Protein AF-A0A925HC61-F1 (afdb_monomer_lite)

Structure (mmCIF, N/CA/C/O backbone):
data_AF-A0A925HC61-F1
#
_entry.id   AF-A0A925HC61-F1
#
loop_
_atom_site.group_PDB
_atom_site.id
_atom_site.type_symbol
_atom_site.label_atom_id
_atom_site.label_alt_id
_atom_site.label_comp_id
_atom_site.label_asym_id
_atom_site.label_entity_id
_atom_site.label_seq_id
_atom_site.pdbx_PDB_ins_code
_atom_site.Cartn_x
_atom_site.Cartn_y
_atom_site.Cartn_z
_atom_site.occupancy
_atom_site.B_iso_or_equiv
_atom_site.auth_seq_id
_atom_site.auth_comp_id
_atom_site.auth_asym_id
_atom_site.auth_atom_id
_atom_site.pdbx_PDB_model_num
ATOM 1 N N . ARG A 1 1 ? 0.866 -25.375 -6.361 1.00 42.34 1 ARG A N 1
ATOM 2 C CA . ARG A 1 1 ? 1.553 -24.061 -6.317 1.00 42.34 1 ARG A CA 1
ATOM 3 C C . ARG A 1 1 ? 2.488 -24.009 -7.512 1.00 42.34 1 ARG A C 1
ATOM 5 O O . ARG A 1 1 ? 3.342 -24.878 -7.601 1.00 42.34 1 ARG A O 1
ATOM 12 N N . ASN A 1 2 ? 2.305 -23.061 -8.429 1.00 54.75 2 ASN A N 1
ATOM 13 C CA . ASN A 1 2 ? 2.989 -23.067 -9.730 1.00 54.75 2 ASN A CA 1
ATOM 14 C C . ASN A 1 2 ? 4.408 -22.467 -9.704 1.00 54.75 2 ASN A C 1
ATOM 16 O O . ASN A 1 2 ? 4.951 -22.184 -10.761 1.00 54.75 2 ASN A O 1
ATOM 20 N N . GLY A 1 3 ? 5.022 -22.264 -8.531 1.00 53.22 3 GLY A N 1
ATOM 21 C CA . GLY A 1 3 ? 6.405 -21.770 -8.412 1.00 53.22 3 GLY A CA 1
ATOM 22 C C . GLY A 1 3 ? 6.645 -20.344 -8.931 1.00 53.22 3 GLY A C 1
ATOM 23 O O . GLY A 1 3 ? 7.759 -19.845 -8.822 1.00 53.22 3 GLY A O 1
ATOM 24 N N . VAL A 1 4 ? 5.615 -19.689 -9.469 1.00 61.25 4 VAL A N 1
ATOM 25 C CA . VAL A 1 4 ? 5.619 -18.290 -9.889 1.00 61.25 4 VAL A CA 1
ATOM 26 C C . VAL A 1 4 ? 5.161 -17.454 -8.700 1.00 61.25 4 VAL A C 1
ATOM 28 O O . VAL A 1 4 ? 4.071 -17.681 -8.177 1.00 61.25 4 VAL A O 1
ATOM 31 N N . ILE A 1 5 ? 6.021 -16.538 -8.259 1.00 64.25 5 ILE A N 1
ATOM 32 C CA . ILE A 1 5 ? 5.684 -15.499 -7.283 1.00 64.25 5 ILE A CA 1
ATOM 33 C C . ILE A 1 5 ? 4.901 -14.434 -8.046 1.00 64.25 5 ILE A C 1
ATOM 35 O O . ILE A 1 5 ? 5.462 -13.786 -8.932 1.00 64.25 5 ILE A O 1
ATOM 39 N N . ASP A 1 6 ? 3.622 -14.281 -7.721 1.00 82.25 6 ASP A N 1
ATOM 40 C CA . ASP A 1 6 ? 2.822 -13.143 -8.158 1.00 82.25 6 ASP A CA 1
ATOM 41 C C . ASP A 1 6 ? 2.689 -12.190 -6.970 1.00 82.25 6 ASP A C 1
ATOM 43 O O . ASP A 1 6 ? 1.912 -12.413 -6.044 1.00 82.25 6 ASP A O 1
ATOM 47 N N . SER A 1 7 ? 3.491 -11.124 -6.983 1.00 84.25 7 SER A N 1
ATOM 48 C CA . SER A 1 7 ? 3.537 -10.162 -5.88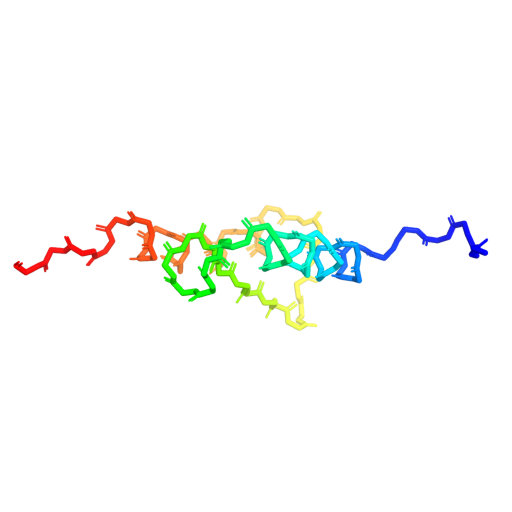2 1.00 84.25 7 SER A CA 1
ATOM 49 C C . SER A 1 7 ? 2.197 -9.461 -5.637 1.00 84.25 7 SER A C 1
ATOM 51 O O . SER A 1 7 ? 2.001 -8.930 -4.545 1.00 84.25 7 SER A O 1
ATOM 53 N N . ILE A 1 8 ? 1.282 -9.442 -6.613 1.00 88.38 8 ILE A N 1
ATOM 54 C CA . ILE A 1 8 ? -0.068 -8.903 -6.427 1.00 88.38 8 ILE A CA 1
ATOM 55 C C . ILE A 1 8 ? -0.890 -9.868 -5.576 1.00 88.38 8 ILE A C 1
ATOM 57 O O . ILE A 1 8 ? -1.374 -9.465 -4.518 1.00 88.38 8 ILE A O 1
ATOM 61 N N . ASP A 1 9 ? -0.994 -11.129 -5.996 1.00 90.56 9 ASP A N 1
ATOM 62 C CA . ASP A 1 9 ? -1.756 -12.152 -5.274 1.00 90.56 9 ASP A CA 1
ATOM 63 C C . ASP A 1 9 ? -1.199 -12.369 -3.862 1.00 90.56 9 ASP A C 1
ATOM 65 O O . ASP A 1 9 ? -1.963 -12.370 -2.896 1.00 90.56 9 ASP A O 1
ATOM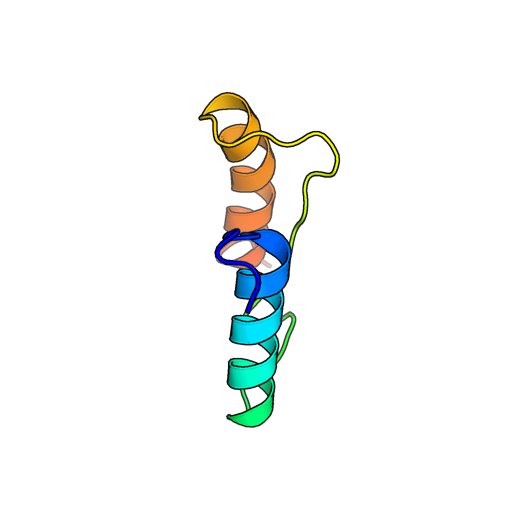 69 N N . ASP A 1 10 ? 0.129 -12.441 -3.717 1.00 91.06 10 ASP A N 1
ATOM 70 C CA . ASP A 1 10 ? 0.782 -12.589 -2.412 1.00 91.06 10 ASP A CA 1
ATOM 71 C C . ASP A 1 10 ? 0.464 -11.402 -1.479 1.00 91.06 10 ASP A C 1
ATOM 73 O O . ASP A 1 10 ? 0.221 -11.591 -0.285 1.00 91.06 10 ASP A O 1
ATOM 77 N N . THR A 1 11 ? 0.418 -10.171 -2.007 1.00 92.94 11 THR A N 1
ATOM 78 C CA . THR A 1 11 ? 0.046 -8.981 -1.218 1.00 92.94 11 THR A CA 1
ATOM 79 C C . THR A 1 11 ? -1.417 -9.044 -0.781 1.00 92.94 11 THR A C 1
ATOM 81 O O . THR A 1 11 ? -1.732 -8.752 0.374 1.00 92.94 11 THR A O 1
ATOM 84 N N . ILE A 1 12 ? -2.317 -9.448 -1.681 1.00 93.88 12 ILE A N 1
ATOM 85 C CA . ILE A 1 12 ? -3.749 -9.581 -1.387 1.00 93.88 12 ILE A CA 1
ATOM 86 C C . ILE A 1 12 ? -3.982 -10.668 -0.330 1.00 93.88 12 ILE A C 1
ATOM 88 O O . ILE A 1 12 ? -4.777 -10.468 0.590 1.00 93.88 12 ILE A O 1
ATOM 92 N N . ASP A 1 13 ? -3.272 -11.791 -0.413 1.00 95.12 13 ASP A N 1
ATOM 93 C CA . ASP A 1 13 ? -3.356 -12.860 0.582 1.00 95.12 13 ASP A CA 1
ATOM 94 C C . ASP A 1 13 ? -2.863 -12.398 1.959 1.00 95.12 13 ASP A C 1
ATOM 96 O O . ASP A 1 13 ? -3.532 -12.651 2.961 1.00 95.12 13 ASP A O 1
ATOM 100 N N . VAL A 1 14 ? -1.775 -11.623 2.032 1.00 95.56 14 VAL A N 1
ATOM 101 C CA . VAL A 1 14 ? -1.336 -11.003 3.296 1.00 95.56 14 VAL A CA 1
ATOM 102 C C . VAL A 1 14 ? -2.415 -10.081 3.870 1.00 95.56 14 VAL A C 1
ATOM 104 O O . VAL A 1 14 ? -2.699 -10.144 5.066 1.00 95.56 14 VAL A O 1
ATOM 107 N N . MET A 1 15 ? -3.060 -9.255 3.044 1.00 97.00 15 MET A N 1
ATOM 108 C CA . MET A 1 15 ? -4.146 -8.388 3.512 1.00 97.00 15 MET A CA 1
ATOM 10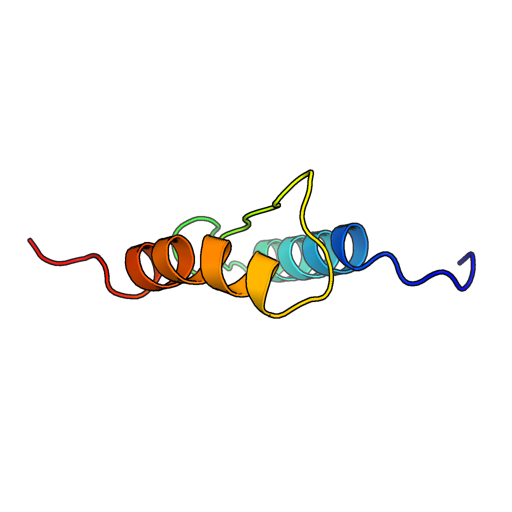9 C C . MET A 1 15 ? -5.346 -9.184 4.028 1.00 97.00 15 MET A C 1
ATOM 111 O O . MET A 1 15 ? -5.917 -8.825 5.056 1.00 97.00 15 MET A O 1
ATOM 115 N N . ARG A 1 16 ? -5.710 -10.293 3.373 1.00 97.19 16 ARG A N 1
ATOM 116 C CA . ARG A 1 16 ? -6.774 -11.193 3.851 1.00 97.19 16 ARG A CA 1
ATOM 117 C C . ARG A 1 16 ? -6.446 -11.775 5.224 1.00 97.19 16 ARG A C 1
ATOM 119 O O . ARG A 1 16 ? -7.311 -11.786 6.098 1.00 97.19 16 ARG A O 1
ATOM 126 N N . GLU A 1 17 ? -5.203 -12.197 5.437 1.00 98.00 17 GLU A N 1
ATOM 127 C CA . GLU A 1 17 ? -4.743 -12.688 6.741 1.00 98.00 17 GLU A CA 1
ATOM 128 C C . GLU A 1 17 ? -4.785 -11.595 7.821 1.00 98.00 17 GLU A C 1
ATOM 130 O O . GLU A 1 17 ? -5.134 -11.865 8.973 1.00 98.00 17 GLU A O 1
ATOM 135 N N . LEU A 1 18 ? -4.479 -10.344 7.465 1.00 97.94 18 LEU A N 1
ATOM 136 C CA . LEU A 1 18 ? -4.604 -9.201 8.372 1.00 97.94 18 LEU A CA 1
ATOM 137 C C . LEU A 1 18 ? -6.074 -8.904 8.714 1.00 97.94 18 LEU A C 1
ATOM 139 O O . LEU A 1 18 ? -6.397 -8.752 9.894 1.00 97.94 18 LEU A O 1
ATOM 143 N N . LEU A 1 19 ? -6.983 -8.919 7.733 1.00 97.88 19 LEU A N 1
ATOM 144 C CA . LEU A 1 19 ? -8.427 -8.783 7.977 1.00 97.88 19 LEU A CA 1
ATOM 145 C C . LEU A 1 19 ? -8.936 -9.870 8.933 1.00 97.88 19 LEU A C 1
ATOM 147 O O . LEU A 1 19 ? -9.648 -9.575 9.891 1.00 97.88 19 LEU A O 1
ATOM 151 N N . ALA A 1 20 ? -8.527 -11.125 8.721 1.00 98.12 20 ALA A N 1
ATOM 152 C CA . ALA A 1 20 ? -8.909 -12.250 9.576 1.00 98.12 20 ALA A CA 1
ATOM 153 C C . ALA A 1 20 ? -8.421 -12.096 11.030 1.00 98.12 20 ALA A C 1
ATOM 155 O O . ALA A 1 20 ? -9.032 -12.634 11.954 1.00 98.12 20 ALA A O 1
ATOM 156 N N . LYS A 1 21 ? -7.341 -11.336 11.247 1.00 98.19 21 LYS A N 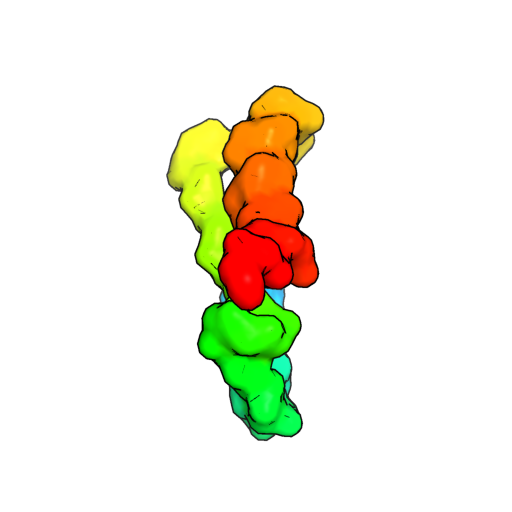1
ATOM 157 C CA . LYS A 1 21 ? -6.797 -10.997 12.571 1.00 98.19 21 LYS A CA 1
ATOM 158 C C . LYS A 1 21 ? -7.424 -9.742 13.191 1.00 98.19 21 LYS A C 1
ATOM 160 O O . LYS A 1 21 ? -7.063 -9.394 14.312 1.00 98.19 21 LYS A O 1
ATOM 165 N N . GLY A 1 22 ? -8.362 -9.090 12.503 1.00 98.00 22 GLY A N 1
ATOM 166 C CA . GLY A 1 22 ? -9.094 -7.923 12.998 1.00 98.00 22 GLY A CA 1
ATOM 167 C C . GLY A 1 22 ? -8.487 -6.568 12.630 1.00 98.00 22 GLY A C 1
ATOM 168 O O . GLY A 1 22 ? -8.964 -5.554 13.135 1.00 98.00 22 GLY A O 1
ATOM 169 N N . TYR A 1 23 ? -7.468 -6.530 11.766 1.00 98.12 23 TYR A N 1
ATOM 170 C CA . TYR A 1 23 ? -6.998 -5.274 11.176 1.00 98.12 23 TYR A CA 1
ATOM 171 C C . TYR A 1 23 ? -8.030 -4.751 10.174 1.00 98.12 23 TYR A C 1
ATOM 173 O O . TYR A 1 23 ? -8.699 -5.531 9.497 1.00 98.12 23 TYR A O 1
ATOM 181 N N . LEU A 1 24 ? -8.163 -3.431 10.073 1.00 96.19 24 LEU A N 1
ATOM 182 C CA . LEU A 1 24 ? -9.176 -2.777 9.252 1.00 96.19 24 LEU A CA 1
ATOM 183 C C . LEU A 1 24 ? -8.553 -2.140 8.009 1.00 96.19 24 LEU A C 1
ATOM 185 O O . LEU A 1 24 ? -7.630 -1.330 8.101 1.00 96.19 24 LEU A O 1
ATOM 189 N N . GLU A 1 25 ? -9.103 -2.457 6.838 1.00 94.44 25 GLU A N 1
ATOM 190 C CA . GLU A 1 25 ? -8.759 -1.765 5.596 1.00 94.44 25 GLU A CA 1
ATOM 191 C C . GLU A 1 25 ? -9.132 -0.274 5.676 1.00 94.44 25 GLU A C 1
ATOM 193 O O . GLU A 1 25 ? -10.134 0.112 6.281 1.00 94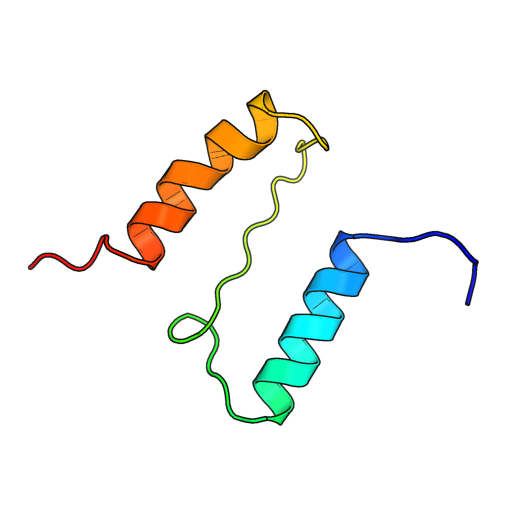.44 25 GLU A O 1
ATOM 198 N N . GLY A 1 26 ? -8.284 0.580 5.110 1.00 91.44 26 GLY A N 1
ATOM 199 C CA . GLY A 1 26 ? -8.382 2.037 5.166 1.00 91.44 26 GLY A CA 1
ATOM 200 C C . GLY A 1 26 ? -7.811 2.644 6.449 1.00 91.44 26 GLY A C 1
ATOM 201 O O . GLY A 1 26 ? -7.258 3.738 6.397 1.00 91.44 26 GLY A O 1
ATOM 202 N N . LYS A 1 27 ? -7.881 1.938 7.585 1.00 92.44 27 LYS A N 1
ATOM 203 C CA . LYS A 1 27 ? -7.324 2.409 8.863 1.00 92.44 27 LYS A CA 1
ATOM 204 C C . LYS A 1 27 ? -5.930 1.852 9.138 1.00 92.44 27 LYS A C 1
ATOM 206 O O . LYS A 1 27 ? -5.001 2.620 9.349 1.00 92.44 27 LYS A O 1
ATOM 211 N N . ASP A 1 28 ? -5.797 0.530 9.158 1.00 95.81 28 ASP A N 1
ATOM 212 C CA . ASP A 1 28 ? -4.562 -0.152 9.554 1.00 95.81 28 ASP A CA 1
ATOM 213 C C . ASP A 1 28 ? -3.732 -0.601 8.341 1.00 95.81 28 ASP A C 1
ATOM 215 O O . ASP A 1 28 ? -2.534 -0.850 8.458 1.00 95.81 28 ASP A O 1
ATOM 219 N N . MET A 1 29 ? -4.358 -0.694 7.164 1.00 95.44 29 MET A N 1
ATOM 220 C CA . MET A 1 29 ? -3.701 -1.033 5.899 1.00 95.44 29 MET A CA 1
ATOM 221 C C . MET A 1 29 ? -4.473 -0.488 4.695 1.00 95.44 29 MET A C 1
ATOM 223 O O . MET A 1 29 ? -5.696 -0.367 4.743 1.00 95.44 29 MET A O 1
ATOM 227 N N . GLN A 1 30 ? -3.773 -0.216 3.593 1.00 94.44 30 GLN A N 1
ATOM 228 C CA . GLN A 1 30 ? -4.365 0.229 2.331 1.00 94.44 30 GLN A CA 1
ATOM 229 C C . GLN A 1 30 ? -3.665 -0.435 1.139 1.00 94.44 30 GLN A C 1
ATOM 231 O O . GLN A 1 30 ? -2.444 -0.596 1.141 1.00 94.44 30 GLN A O 1
ATOM 236 N N . TYR A 1 31 ? -4.440 -0.796 0.112 1.00 95.06 31 TYR A N 1
ATOM 237 C CA . TYR A 1 31 ? -3.928 -1.342 -1.145 1.00 95.06 31 TYR A CA 1
ATOM 238 C C . TYR A 1 31 ? -3.952 -0.296 -2.260 1.00 95.06 31 TYR A C 1
ATOM 240 O O . TYR A 1 31 ? -4.953 0.392 -2.462 1.00 95.06 31 TYR A O 1
ATOM 248 N N . LEU A 1 32 ? -2.861 -0.210 -3.020 1.00 94.00 32 LEU A N 1
ATOM 249 C CA . LEU A 1 32 ? -2.780 0.583 -4.242 1.00 94.00 32 LEU A CA 1
ATOM 250 C C . LEU A 1 32 ? -2.014 -0.211 -5.299 1.00 94.00 32 LEU A C 1
ATOM 252 O O . LEU A 1 32 ? -0.826 -0.486 -5.138 1.00 94.00 32 LEU A O 1
ATOM 256 N N . GLN A 1 33 ? -2.682 -0.527 -6.405 1.00 93.31 33 GLN A N 1
ATOM 257 C CA . GLN A 1 33 ? -2.061 -1.161 -7.561 1.00 93.31 33 GLN A CA 1
ATOM 258 C C . GLN A 1 33 ? -1.867 -0.140 -8.679 1.00 93.31 33 GLN A C 1
ATOM 260 O O . GLN A 1 33 ? -2.813 0.518 -9.109 1.00 93.31 33 GLN A O 1
ATOM 265 N N . LEU A 1 34 ? -0.645 -0.052 -9.200 1.00 92.62 34 LEU A N 1
ATOM 266 C CA . LEU A 1 34 ? -0.376 0.624 -10.464 1.00 92.62 34 LEU A CA 1
ATOM 267 C C . LEU A 1 34 ? -0.484 -0.421 -11.576 1.00 92.62 34 LEU A C 1
ATOM 269 O O . LEU A 1 34 ? 0.387 -1.278 -11.695 1.00 92.62 34 LEU A O 1
ATOM 273 N N . SER A 1 35 ? -1.553 -0.377 -12.375 1.00 89.94 35 SER A N 1
ATOM 274 C CA . SER A 1 35 ? -1.805 -1.362 -13.443 1.00 89.94 35 SER A CA 1
ATOM 275 C C . SER A 1 35 ? -0.707 -1.393 -14.514 1.00 89.94 35 SER A C 1
ATOM 277 O O . SER A 1 35 ? -0.518 -2.406 -15.177 1.00 89.94 35 SER A O 1
ATOM 279 N N . ASP A 1 36 ? 0.012 -0.283 -14.682 1.00 92.50 36 ASP A N 1
ATOM 280 C CA . ASP A 1 36 ? 1.170 -0.124 -15.565 1.00 92.50 36 ASP A CA 1
ATOM 281 C C . ASP A 1 36 ? 2.514 -0.129 -14.808 1.00 92.50 36 ASP A C 1
ATOM 283 O O . ASP A 1 36 ? 3.565 0.139 -15.393 1.00 92.50 36 ASP A O 1
ATOM 287 N N . GLY A 1 37 ? 2.478 -0.396 -13.500 1.00 88.44 37 GLY A N 1
ATOM 288 C CA . GLY A 1 37 ? 3.637 -0.356 -12.621 1.00 88.44 37 GLY A CA 1
ATOM 289 C C . GLY A 1 37 ? 4.625 -1.484 -12.894 1.00 88.44 37 GLY A C 1
ATOM 290 O O . GLY A 1 37 ? 4.261 -2.599 -13.268 1.00 88.44 37 GLY A O 1
ATOM 291 N N . LYS A 1 38 ? 5.902 -1.188 -12.667 1.00 90.31 38 LYS A N 1
ATOM 292 C CA . LYS A 1 38 ? 7.007 -2.145 -12.748 1.00 90.31 38 LYS A CA 1
ATOM 293 C C . LYS A 1 38 ? 7.747 -2.210 -11.418 1.00 90.31 38 LYS A C 1
ATOM 295 O O . LYS A 1 38 ? 7.579 -1.357 -10.549 1.00 90.31 38 LYS A O 1
ATOM 300 N N . HIS A 1 39 ? 8.599 -3.220 -11.268 1.00 89.00 39 HIS A N 1
ATOM 301 C CA . HIS A 1 39 ? 9.496 -3.338 -10.120 1.00 89.00 39 HIS A CA 1
ATOM 302 C C . HIS A 1 39 ? 10.708 -2.397 -10.279 1.00 89.00 39 HIS A C 1
ATOM 304 O O . HIS A 1 39 ? 11.845 -2.843 -10.418 1.00 89.00 39 HIS A O 1
ATOM 310 N N . ASP A 1 40 ? 10.444 -1.090 -10.342 1.00 93.44 40 ASP A N 1
ATOM 311 C CA . ASP A 1 40 ? 11.443 -0.041 -10.523 1.00 93.44 40 ASP A CA 1
ATOM 312 C C . ASP A 1 40 ? 11.136 1.221 -9.701 1.00 93.44 40 ASP A C 1
ATOM 314 O O . ASP A 1 40 ? 10.010 1.481 -9.272 1.00 93.44 40 ASP A O 1
ATOM 318 N N . VAL A 1 41 ? 12.174 2.036 -9.499 1.00 96.31 41 VAL A N 1
ATOM 319 C CA . VAL A 1 41 ? 12.106 3.252 -8.674 1.00 96.31 41 VAL A CA 1
ATOM 320 C C . VAL A 1 41 ? 11.112 4.272 -9.236 1.00 96.31 41 VAL A C 1
ATOM 322 O O . VAL A 1 41 ? 10.439 4.958 -8.469 1.00 96.31 41 VAL A O 1
ATOM 325 N N . ALA A 1 42 ? 10.990 4.368 -10.563 1.00 96.75 42 ALA A N 1
ATOM 326 C CA . ALA A 1 42 ? 10.089 5.320 -11.209 1.00 96.75 42 ALA A CA 1
ATOM 327 C C . ALA A 1 42 ? 8.615 5.008 -10.905 1.00 96.75 42 ALA A C 1
ATOM 329 O O . ALA A 1 42 ? 7.834 5.915 -10.616 1.00 96.75 42 ALA A O 1
ATOM 330 N N . SER A 1 43 ? 8.241 3.728 -10.920 1.00 93.62 43 SER A N 1
ATOM 331 C CA . SER A 1 43 ? 6.898 3.276 -10.559 1.00 93.62 43 SER A CA 1
ATOM 332 C C . SER A 1 43 ? 6.621 3.502 -9.073 1.00 93.62 43 SER A C 1
ATOM 334 O O . SER A 1 43 ? 5.569 4.032 -8.723 1.00 93.62 43 SER A O 1
ATOM 336 N N . TRP A 1 44 ? 7.577 3.194 -8.192 1.00 94.62 44 TRP A N 1
ATOM 337 C CA . TRP A 1 44 ? 7.417 3.401 -6.745 1.00 94.62 44 TRP A CA 1
ATOM 338 C C . TRP A 1 44 ? 7.289 4.876 -6.359 1.00 94.62 44 TRP A C 1
ATOM 340 O O . TRP A 1 44 ? 6.508 5.227 -5.473 1.00 94.62 44 TRP A O 1
ATOM 350 N N . ALA A 1 45 ? 8.007 5.763 -7.054 1.00 96.94 45 ALA A N 1
ATOM 351 C CA . ALA A 1 45 ? 7.906 7.203 -6.835 1.00 96.94 45 ALA A CA 1
ATOM 352 C C . ALA A 1 45 ? 6.483 7.735 -7.091 1.00 96.94 45 ALA A C 1
ATOM 354 O O . ALA A 1 45 ? 6.067 8.685 -6.434 1.00 96.94 45 ALA A O 1
ATOM 355 N N . ARG A 1 46 ? 5.711 7.107 -7.993 1.00 96.25 46 ARG A N 1
ATOM 356 C CA . ARG A 1 46 ? 4.305 7.469 -8.256 1.00 96.25 46 ARG A CA 1
ATOM 357 C C . ARG A 1 46 ? 3.359 7.057 -7.129 1.00 96.25 46 ARG A C 1
ATOM 359 O O . ARG A 1 46 ? 2.364 7.740 -6.915 1.00 96.25 46 ARG A O 1
ATOM 366 N N . SER A 1 47 ? 3.641 5.961 -6.421 1.00 94.50 47 SER A N 1
ATOM 367 C CA . SER A 1 47 ? 2.820 5.496 -5.291 1.00 94.50 47 SER A CA 1
ATOM 368 C C . SER A 1 47 ? 3.168 6.176 -3.966 1.00 94.50 47 SER A C 1
ATOM 370 O O . SER A 1 47 ? 2.324 6.237 -3.075 1.00 94.50 47 SER A O 1
ATOM 372 N N . LEU A 1 48 ? 4.388 6.708 -3.826 1.00 95.25 48 LEU A N 1
ATOM 373 C CA . LEU A 1 48 ? 4.862 7.323 -2.584 1.00 95.25 48 LEU A CA 1
ATOM 374 C C . LEU A 1 48 ? 3.959 8.466 -2.067 1.00 95.25 48 LEU A C 1
ATOM 376 O O . LEU A 1 48 ? 3.678 8.465 -0.871 1.00 95.25 48 LEU A O 1
ATOM 380 N N . PRO A 1 49 ? 3.441 9.395 -2.900 1.00 95.50 49 PRO A N 1
ATOM 381 C CA . PRO A 1 49 ? 2.526 10.431 -2.423 1.00 95.50 49 PRO A CA 1
ATOM 382 C C . PRO A 1 49 ? 1.249 9.863 -1.798 1.00 95.50 49 PRO A C 1
ATOM 384 O O . PRO A 1 49 ? 0.846 10.316 -0.735 1.00 95.50 49 PRO A O 1
ATOM 387 N N . ALA A 1 50 ? 0.648 8.837 -2.410 1.00 94.31 50 ALA A N 1
ATOM 388 C CA . ALA A 1 50 ? -0.553 8.195 -1.875 1.00 94.31 50 ALA A CA 1
ATOM 389 C C . ALA A 1 50 ? -0.279 7.487 -0.538 1.00 94.31 50 ALA A C 1
ATOM 391 O O . ALA A 1 50 ? -1.108 7.531 0.365 1.00 94.31 50 ALA A O 1
ATOM 392 N N . PHE A 1 51 ? 0.900 6.873 -0.393 1.00 94.00 51 PHE A N 1
ATOM 393 C CA . PHE A 1 51 ? 1.336 6.283 0.872 1.00 94.00 51 PHE A CA 1
ATOM 394 C C . PHE A 1 51 ? 1.508 7.336 1.978 1.00 94.00 51 PHE A C 1
ATOM 396 O O . PHE A 1 51 ? 1.052 7.124 3.100 1.00 94.00 51 PHE A O 1
ATOM 403 N N . LEU A 1 52 ? 2.144 8.470 1.667 1.00 95.12 52 LEU A N 1
ATOM 404 C CA . LEU A 1 52 ? 2.342 9.558 2.628 1.00 95.12 52 LEU A CA 1
ATOM 405 C C . LEU A 1 52 ? 1.014 10.207 3.034 1.00 95.12 52 LEU A C 1
ATOM 407 O O . LEU A 1 52 ? 0.805 10.459 4.217 1.00 95.12 52 LEU A O 1
ATOM 411 N N . GLU A 1 53 ? 0.107 10.413 2.078 1.00 94.25 53 GLU A N 1
ATOM 412 C CA . GLU A 1 53 ? -1.246 10.912 2.339 1.00 94.25 53 GLU A CA 1
ATOM 413 C C . GLU A 1 53 ? -2.017 9.968 3.273 1.00 94.25 53 GLU A C 1
ATOM 415 O O . GLU A 1 53 ? -2.632 10.411 4.237 1.00 94.25 53 GLU A O 1
ATOM 420 N N . TRP A 1 54 ? -1.939 8.656 3.044 1.00 94.25 54 TRP A N 1
ATOM 421 C CA . TRP A 1 54 ? -2.595 7.678 3.911 1.00 94.25 54 TRP A CA 1
ATOM 422 C C . TRP A 1 54 ? -2.008 7.653 5.330 1.00 94.25 54 TRP A C 1
ATOM 424 O O . TRP A 1 54 ? -2.754 7.690 6.306 1.00 94.25 54 TRP A O 1
ATOM 434 N N . GLY A 1 55 ? -0.679 7.595 5.459 1.00 92.50 55 GLY A N 1
ATOM 435 C CA . GLY A 1 55 ? -0.030 7.436 6.763 1.00 92.50 55 GLY A CA 1
ATOM 436 C C . GLY A 1 55 ? 0.044 8.719 7.598 1.00 92.50 55 GLY A C 1
ATOM 437 O O . GLY A 1 55 ? 0.076 8.644 8.825 1.00 92.50 55 GLY A O 1
ATOM 438 N N . TRP A 1 56 ? 0.086 9.888 6.949 1.00 92.62 56 TRP A N 1
ATOM 439 C CA . TRP A 1 56 ? 0.354 11.181 7.597 1.00 92.62 56 TRP A CA 1
ATOM 440 C C . TRP A 1 56 ? -0.454 12.360 7.039 1.00 92.62 56 TRP A C 1
ATOM 442 O O . TRP A 1 56 ? -0.376 13.445 7.605 1.00 92.62 56 TRP A O 1
ATOM 452 N N . GLY A 1 57 ? -1.247 12.186 5.976 1.00 86.94 57 GLY A N 1
ATOM 453 C CA . GLY A 1 57 ? -2.072 13.252 5.382 1.00 86.94 57 GLY A CA 1
ATOM 454 C C . GLY A 1 57 ? -3.249 13.701 6.254 1.00 86.94 57 GLY A C 1
ATOM 455 O O . GLY A 1 57 ? -3.984 14.620 5.898 1.00 86.94 57 GLY A O 1
ATOM 456 N N . ALA A 1 58 ? -3.420 13.098 7.433 1.00 66.38 58 ALA A N 1
ATOM 457 C CA . ALA A 1 58 ? -4.328 13.592 8.454 1.00 66.38 58 ALA A CA 1
ATOM 458 C C . ALA A 1 58 ? -3.742 14.826 9.176 1.00 66.38 58 ALA A C 1
ATOM 460 O O . ALA A 1 58 ? -3.350 14.743 10.337 1.00 66.38 58 ALA A O 1
ATOM 461 N N . GLU A 1 59 ? -3.758 15.983 8.509 1.00 56.72 59 GLU A N 1
ATOM 462 C CA . GLU A 1 59 ? -3.889 17.284 9.177 1.00 56.72 59 GLU A CA 1
ATOM 463 C C . GLU A 1 59 ? -5.194 17.975 8.746 1.00 56.72 59 GLU A C 1
ATOM 465 O O . GLU A 1 59 ? -5.320 18.530 7.651 1.00 56.72 59 GLU A O 1
ATOM 470 N N . LYS A 1 60 ? -6.168 17.960 9.660 1.00 45.97 60 LYS A N 1
ATOM 471 C CA . LYS A 1 60 ? -7.055 19.091 9.948 1.00 45.97 60 LYS A CA 1
ATOM 472 C C . LYS A 1 60 ? -7.159 19.262 11.454 1.00 45.97 60 LYS A C 1
ATOM 474 O O . LYS A 1 60 ? -7.346 18.229 12.134 1.00 45.97 60 LYS A O 1
#

Sequence (60 aa):
RNGVIDSIDDTIDVMRELLAKGYLEGKDMQYLQLSDGKHDVASWARSLPAFLEWGWGAEK

pLDDT: mean 88.7, std 13.68, range [42.34, 98.19]

Foldseek 3Di:
DPPDDDVVVVVVVVVVVCVVVPDDELQRDHDDDDPPADPDPVR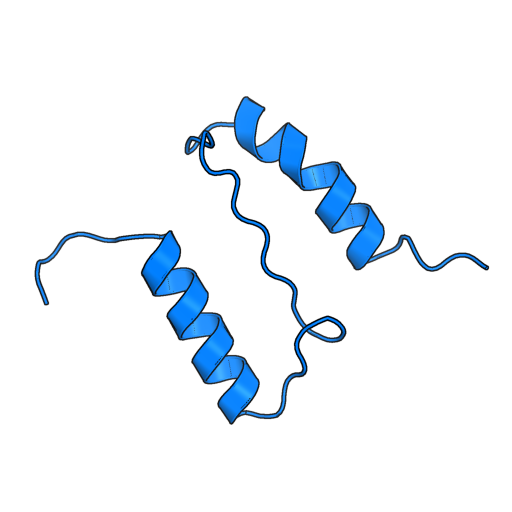VVVCVVVVCCSPPVPDD

Secondary structure (DSSP, 8-state):
--S---HHHHHHHHHHHHHHTT--BTTTB-----TT--SSHHHHHHHHHHHHHHHH----

Radius of gyration: 13.79 Å; chains: 1; bounding box: 21×43×29 Å